Protein AF-A0A0P9FF27-F1 (afdb_monomer_lite)

Radius of gyration: 19.5 Å; chains: 1; bounding box: 34×34×57 Å

Foldseek 3Di:
DVVLLCDDLDDPCSNVVVVVLLVVLVVVVHDVLVVCVVVVNDDPVSVVSSVVSSCVVPVCVVVVCCSSQPPVRVVVVVVVNVVVVVLLVVLVVVVVQDPVRLVVVLVVCCVVPVVVSVVVVVSNVVCVVVVSD

Structure (mmCIF, N/CA/C/O backbone):
data_AF-A0A0P9FF27-F1
#
_entry.id   AF-A0A0P9FF27-F1
#
loop_
_atom_site.group_PDB
_atom_site.id
_atom_site.type_symbol
_atom_site.label_atom_id
_atom_site.label_alt_id
_atom_site.label_comp_id
_atom_site.label_asym_id
_atom_site.label_entity_id
_atom_site.label_seq_id
_atom_site.pdbx_PDB_ins_code
_atom_site.Cartn_x
_atom_site.Cartn_y
_atom_site.Cartn_z
_atom_site.occupancy
_atom_site.B_iso_or_equiv
_atom_site.auth_seq_id
_atom_site.auth_comp_id
_atom_site.auth_asym_id
_atom_site.auth_atom_id
_atom_site.pdbx_PDB_model_num
ATOM 1 N N . MET A 1 1 ? 2.569 8.174 6.418 1.00 65.25 1 MET A N 1
ATOM 2 C CA . MET A 1 1 ? 1.208 7.586 6.465 1.00 65.25 1 MET A CA 1
ATOM 3 C C . MET A 1 1 ? 1.136 6.415 7.435 1.00 65.25 1 MET A C 1
ATOM 5 O O . MET A 1 1 ? 0.341 6.473 8.359 1.00 65.25 1 MET A O 1
ATOM 9 N N . PHE A 1 2 ? 1.979 5.394 7.260 1.00 67.12 2 PHE A N 1
ATOM 10 C CA . PHE A 1 2 ? 1.962 4.176 8.077 1.00 67.12 2 PHE A CA 1
ATOM 11 C C . PHE A 1 2 ? 2.119 4.423 9.589 1.00 67.12 2 PHE A C 1
ATOM 13 O O . PHE A 1 2 ? 1.401 3.829 10.382 1.00 67.12 2 PHE A O 1
ATOM 20 N N . SER A 1 3 ? 2.955 5.387 9.992 1.00 78.62 3 SER A N 1
ATOM 21 C CA . SER A 1 3 ? 3.138 5.774 11.402 1.00 78.62 3 SER A CA 1
ATOM 22 C C . SER A 1 3 ? 1.850 6.198 12.118 1.00 78.62 3 SER A C 1
ATOM 24 O O . SER A 1 3 ? 1.729 5.980 13.317 1.00 78.62 3 SER A O 1
ATOM 26 N N . ARG A 1 4 ? 0.864 6.753 11.398 1.00 81.44 4 ARG A N 1
ATOM 27 C CA . ARG A 1 4 ? -0.431 7.153 11.977 1.00 81.44 4 ARG A CA 1
ATOM 28 C C . ARG A 1 4 ? -1.298 5.960 12.377 1.00 81.44 4 ARG A C 1
ATOM 30 O O . ARG A 1 4 ? -2.091 6.081 13.295 1.00 81.44 4 ARG A O 1
ATOM 37 N N . PHE A 1 5 ? -1.133 4.818 11.711 1.00 82.69 5 PHE A N 1
ATOM 38 C CA . PHE A 1 5 ? -1.823 3.573 12.063 1.00 82.69 5 PHE A CA 1
ATOM 39 C C . PHE A 1 5 ? -1.164 2.831 13.230 1.00 82.69 5 PHE A C 1
ATOM 41 O O . PHE A 1 5 ? -1.732 1.872 13.735 1.00 82.69 5 PHE A O 1
ATOM 48 N N . MET A 1 6 ? 0.027 3.257 13.658 1.00 85.94 6 MET A N 1
ATOM 49 C CA . MET A 1 6 ? 0.754 2.654 14.782 1.00 85.94 6 MET A CA 1
ATOM 50 C C . MET A 1 6 ? 0.518 3.391 16.102 1.00 85.94 6 MET A C 1
ATOM 52 O O . MET A 1 6 ? 1.202 3.138 17.089 1.00 85.94 6 MET A O 1
ATOM 56 N N . GLN A 1 7 ? -0.445 4.310 16.122 1.00 85.50 7 GLN A N 1
ATOM 57 C CA . GLN A 1 7 ? -0.889 5.016 17.315 1.00 85.50 7 GLN A CA 1
ATOM 58 C C . GLN A 1 7 ? -2.376 4.722 17.530 1.00 85.50 7 GLN A C 1
ATOM 60 O O . GLN A 1 7 ? -3.116 4.691 16.546 1.00 85.50 7 GLN A O 1
ATOM 65 N N . PRO A 1 8 ? -2.833 4.524 18.778 1.00 85.12 8 PRO A N 1
ATOM 66 C CA . PRO A 1 8 ? -4.259 4.439 19.084 1.00 85.12 8 PRO A CA 1
ATOM 67 C C . PRO A 1 8 ? -5.011 5.666 18.550 1.00 85.12 8 PRO A C 1
ATOM 69 O O . PRO A 1 8 ? -4.554 6.794 18.738 1.00 85.12 8 PRO A O 1
ATOM 72 N N . TRP A 1 9 ? -6.157 5.467 17.893 1.00 83.19 9 TRP A N 1
ATOM 73 C CA . TRP A 1 9 ? -6.936 6.561 17.284 1.00 83.19 9 TRP A CA 1
ATOM 74 C C . TRP A 1 9 ? -8.294 6.802 17.956 1.00 83.19 9 TRP A C 1
ATOM 76 O O . TRP A 1 9 ? -8.936 7.818 17.694 1.00 83.19 9 TRP A O 1
ATOM 86 N N . ALA A 1 10 ? -8.754 5.878 18.795 1.00 86.19 10 ALA A N 1
ATOM 87 C CA . ALA A 1 10 ? -9.976 5.962 19.589 1.00 86.19 10 ALA A CA 1
ATOM 88 C C . ALA A 1 10 ? -9.901 5.114 20.872 1.00 86.19 10 ALA A C 1
ATOM 90 O O . ALA A 1 10 ? -10.345 5.565 21.924 1.00 86.19 10 ALA A O 1
ATOM 91 N N . ALA A 1 11 ? -9.347 3.905 20.791 1.00 88.50 11 ALA A N 1
ATOM 92 C CA . ALA A 1 11 ? -9.222 2.955 21.887 1.00 88.50 11 ALA A CA 1
ATOM 93 C C . ALA A 1 11 ? -7.792 2.385 21.965 1.00 88.50 11 ALA A C 1
ATOM 95 O O . ALA A 1 11 ? -7.127 2.269 20.936 1.00 88.50 11 ALA A O 1
ATOM 96 N N . PRO A 1 12 ? -7.312 1.976 23.154 1.00 87.06 12 PRO A N 1
ATOM 97 C CA . PRO A 1 12 ? -5.961 1.428 23.319 1.00 87.06 12 PRO A CA 1
ATOM 98 C C . PRO A 1 12 ? -5.661 0.221 22.413 1.00 87.06 12 PRO A C 1
ATOM 100 O O . PRO A 1 12 ? -4.539 0.076 21.935 1.00 87.06 12 PRO A O 1
ATOM 103 N N . ASP A 1 13 ? -6.676 -0.601 22.129 1.00 89.81 13 ASP A N 1
ATOM 104 C CA . ASP A 1 13 ? -6.548 -1.845 21.357 1.00 89.81 13 ASP A CA 1
ATOM 105 C C . ASP A 1 13 ? -6.702 -1.678 19.841 1.00 89.81 13 ASP A C 1
ATOM 107 O O . ASP A 1 13 ? -6.632 -2.655 19.096 1.00 89.81 13 ASP A O 1
ATOM 111 N N . ASP A 1 14 ? -6.888 -0.452 19.361 1.00 89.19 14 ASP A N 1
ATOM 112 C CA . ASP A 1 14 ? -7.073 -0.140 17.943 1.00 89.19 14 ASP A CA 1
ATOM 113 C C . ASP A 1 14 ? -5.962 -0.724 17.058 1.00 89.19 14 ASP A C 1
ATOM 115 O O . ASP A 1 14 ? -6.218 -1.375 16.039 1.00 89.19 14 ASP A O 1
ATOM 119 N N . VAL A 1 15 ? -4.711 -0.533 17.481 1.00 88.94 15 VAL A N 1
ATOM 120 C CA . VAL A 1 15 ? -3.532 -1.015 16.752 1.00 88.94 15 VAL A CA 1
ATOM 121 C C . VAL A 1 15 ? -3.533 -2.544 16.686 1.00 88.94 15 VAL A C 1
ATOM 123 O O . VAL A 1 15 ? -3.315 -3.115 15.617 1.00 88.94 15 VAL A O 1
ATOM 126 N N . ASN A 1 16 ? -3.851 -3.211 17.798 1.00 91.44 16 ASN A N 1
ATOM 127 C CA . ASN A 1 16 ? -3.931 -4.671 17.871 1.00 91.44 16 ASN A CA 1
ATOM 128 C C . ASN A 1 16 ? -5.053 -5.207 16.976 1.00 91.44 16 ASN A C 1
ATOM 130 O O . ASN A 1 16 ? -4.869 -6.184 16.251 1.00 91.44 16 ASN A O 1
ATOM 134 N N . GLN A 1 17 ? -6.211 -4.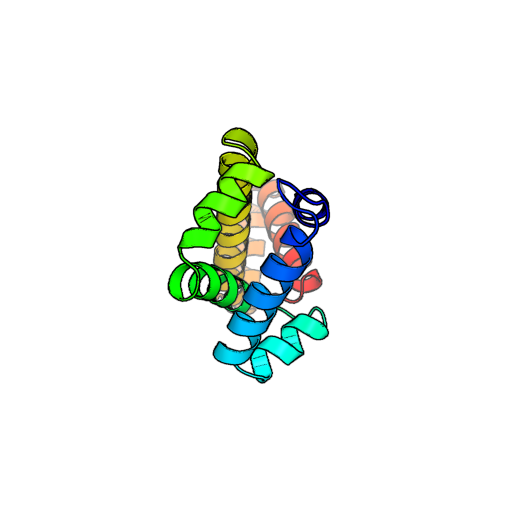543 16.974 1.00 90.25 17 GLN A N 1
ATOM 135 C CA . GLN A 1 17 ? -7.334 -4.912 16.123 1.00 90.25 17 GLN A CA 1
ATOM 136 C C . GLN A 1 17 ? -6.969 -4.812 14.638 1.00 90.25 17 GLN A C 1
ATOM 138 O O . GLN A 1 17 ? -7.253 -5.732 13.870 1.00 90.25 17 GLN A O 1
ATOM 143 N N . LEU A 1 18 ? -6.308 -3.727 14.231 1.00 90.44 18 LEU A N 1
ATOM 144 C CA . LEU A 1 18 ? -5.847 -3.550 12.856 1.00 90.44 18 LEU A CA 1
ATOM 145 C C . LEU A 1 18 ? -4.813 -4.606 12.451 1.00 90.44 18 LEU A C 1
ATOM 147 O O . LEU A 1 18 ? -4.895 -5.137 11.344 1.00 90.44 18 LEU A O 1
ATOM 151 N N . GLN A 1 19 ? -3.872 -4.939 13.336 1.00 90.25 19 GLN A N 1
ATOM 152 C CA . GLN A 1 19 ? -2.899 -6.004 13.082 1.00 90.25 19 GLN A CA 1
ATOM 153 C C . GLN A 1 19 ? -3.578 -7.368 12.924 1.00 90.25 19 GLN A C 1
ATOM 155 O O . GLN A 1 19 ? -3.259 -8.096 11.989 1.00 90.25 19 GLN A O 1
ATOM 160 N N . ASN A 1 20 ? -4.559 -7.691 13.769 1.00 92.44 20 ASN A N 1
ATOM 161 C CA . ASN A 1 20 ? -5.318 -8.938 13.661 1.00 92.44 20 ASN A CA 1
ATOM 162 C C . ASN A 1 20 ? -6.099 -9.028 12.346 1.00 92.44 20 ASN A C 1
ATOM 164 O O . ASN A 1 20 ? -6.081 -10.068 11.694 1.00 92.44 20 ASN A O 1
ATOM 168 N N . ILE A 1 21 ? -6.734 -7.931 11.925 1.00 91.38 21 ILE A N 1
ATOM 169 C CA . ILE A 1 21 ? -7.395 -7.831 10.616 1.00 91.38 21 ILE A CA 1
ATOM 170 C C . ILE A 1 21 ? -6.392 -8.109 9.489 1.00 91.38 21 ILE A C 1
ATOM 172 O O . ILE A 1 21 ? -6.644 -8.923 8.603 1.00 91.38 21 ILE A O 1
ATOM 176 N N . PHE A 1 22 ? -5.234 -7.453 9.536 1.00 90.56 22 PHE A N 1
ATOM 177 C CA . PHE A 1 22 ? -4.200 -7.583 8.518 1.00 90.56 22 PHE A CA 1
ATOM 178 C C . PHE A 1 22 ? -3.637 -9.010 8.427 1.00 90.56 22 PHE A C 1
ATOM 180 O O . PHE A 1 22 ? -3.514 -9.563 7.334 1.00 90.56 22 PHE A O 1
ATOM 187 N N . LEU A 1 23 ? -3.338 -9.627 9.573 1.00 92.31 23 LEU A N 1
ATOM 188 C CA . LEU A 1 23 ? -2.873 -11.012 9.657 1.00 92.31 23 LEU A CA 1
ATOM 189 C C . LEU A 1 23 ? -3.950 -12.009 9.208 1.00 92.31 23 LEU A C 1
ATOM 191 O O . LEU A 1 23 ? -3.626 -12.985 8.534 1.00 92.31 23 LEU A O 1
ATOM 195 N N . GLY A 1 24 ? -5.222 -11.746 9.523 1.00 92.88 24 GLY A N 1
ATOM 196 C CA . GLY A 1 24 ? -6.356 -12.533 9.037 1.00 92.88 24 GLY A CA 1
ATOM 197 C C . GLY A 1 24 ? -6.434 -12.539 7.511 1.00 92.88 24 GLY A C 1
ATOM 198 O O . GLY A 1 24 ? -6.477 -13.605 6.900 1.00 92.88 24 GLY A O 1
ATOM 199 N N . VAL A 1 25 ? -6.328 -11.363 6.887 1.00 92.25 25 VAL A N 1
ATOM 200 C CA . VAL A 1 25 ? -6.313 -11.237 5.421 1.00 92.25 25 VAL A CA 1
ATOM 201 C C . VAL A 1 25 ? -5.090 -11.924 4.809 1.00 92.25 25 VAL A C 1
ATOM 203 O O . VAL A 1 25 ? -5.216 -12.615 3.800 1.00 92.25 25 VAL A O 1
ATOM 206 N N . LEU A 1 26 ? -3.904 -11.792 5.414 1.00 92.19 26 LEU A N 1
ATOM 207 C CA . LEU A 1 26 ? -2.709 -12.514 4.959 1.00 92.19 26 LEU A CA 1
ATOM 208 C C . LEU A 1 26 ? -2.899 -14.033 4.992 1.00 92.19 26 LEU A C 1
ATOM 210 O O . LEU A 1 26 ? -2.461 -14.724 4.071 1.00 92.19 26 LEU A O 1
ATOM 214 N N . ASN A 1 27 ? -3.550 -14.544 6.037 1.00 92.62 27 ASN A N 1
ATOM 215 C CA . ASN A 1 27 ? -3.854 -15.962 6.170 1.00 92.62 27 ASN A CA 1
ATOM 216 C C . ASN A 1 27 ? -4.798 -16.444 5.053 1.00 92.62 27 ASN A C 1
ATOM 218 O O . ASN A 1 27 ? -4.557 -17.489 4.453 1.00 92.62 27 ASN A O 1
ATOM 222 N N . GLU A 1 28 ? -5.820 -15.656 4.714 1.00 91.88 28 GLU A N 1
ATOM 223 C CA . GLU A 1 28 ? -6.768 -15.971 3.636 1.00 91.88 28 GLU A CA 1
ATOM 224 C C . GLU A 1 28 ? -6.152 -15.867 2.231 1.00 91.88 28 GLU A C 1
ATOM 226 O O . GLU A 1 28 ? -6.478 -16.660 1.348 1.00 91.88 28 GLU A O 1
ATOM 231 N N . LEU A 1 29 ? -5.238 -14.917 2.008 1.00 90.06 29 LEU A N 1
ATOM 232 C CA . LEU A 1 29 ? -4.540 -14.742 0.726 1.00 90.06 29 LEU A CA 1
ATOM 233 C C . LEU A 1 29 ? -3.429 -15.783 0.486 1.00 90.06 29 LEU A C 1
ATOM 235 O O . LEU A 1 29 ? -2.923 -15.905 -0.635 1.00 90.06 29 LEU A O 1
ATOM 239 N N . GLY A 1 30 ? -3.075 -16.554 1.517 1.00 91.69 30 GLY A N 1
ATOM 240 C CA . GLY A 1 30 ? -2.252 -17.754 1.429 1.00 91.69 30 GLY A CA 1
ATOM 241 C C . GLY A 1 30 ? -0.766 -17.560 1.746 1.00 91.69 30 GLY A C 1
ATOM 242 O O . GLY A 1 30 ? -0.169 -16.490 1.590 1.00 91.69 30 GLY A O 1
ATOM 243 N N . GLY A 1 31 ? -0.128 -18.666 2.144 1.00 90.38 31 GLY A N 1
ATOM 244 C CA . GLY A 1 31 ? 1.237 -18.676 2.680 1.00 90.38 31 GLY A CA 1
ATOM 245 C C . GLY A 1 31 ? 2.320 -18.159 1.728 1.00 90.38 31 GLY A C 1
ATOM 246 O O . GLY A 1 31 ? 3.302 -17.583 2.184 1.00 90.38 31 GLY A O 1
ATOM 247 N N . ALA A 1 32 ? 2.153 -18.302 0.410 1.00 88.88 32 ALA A N 1
ATOM 248 C CA . ALA A 1 32 ? 3.132 -17.799 -0.557 1.00 88.88 32 ALA A CA 1
ATOM 249 C C . ALA A 1 32 ? 3.188 -16.262 -0.588 1.00 88.88 32 ALA A C 1
ATOM 251 O O . ALA A 1 32 ? 4.274 -15.686 -0.664 1.00 88.88 32 ALA A O 1
ATOM 252 N N . LEU A 1 33 ? 2.028 -15.59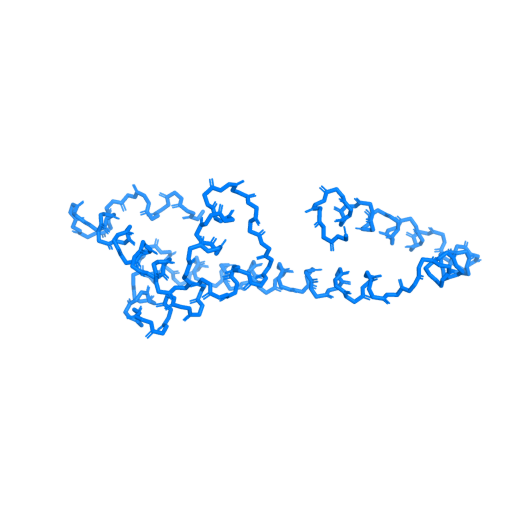6 -0.513 1.00 90.19 33 LEU A N 1
ATOM 253 C CA . LEU A 1 33 ? 1.962 -14.138 -0.431 1.00 90.19 33 LEU A CA 1
ATOM 254 C C . LEU A 1 33 ? 2.480 -13.671 0.930 1.00 90.19 33 LEU A C 1
ATOM 256 O O . LEU A 1 33 ? 3.311 -12.768 0.974 1.00 90.19 33 LEU A O 1
ATOM 260 N N . ALA A 1 34 ? 2.080 -14.337 2.017 1.00 91.06 34 ALA A N 1
ATOM 261 C CA . ALA A 1 34 ? 2.577 -14.031 3.356 1.00 91.06 34 ALA A CA 1
ATOM 262 C C . ALA A 1 34 ? 4.109 -14.149 3.452 1.00 91.06 34 ALA A C 1
ATOM 264 O O . ALA A 1 34 ? 4.767 -13.250 3.968 1.00 91.06 34 ALA A O 1
ATOM 265 N N . GLN A 1 35 ? 4.711 -15.197 2.883 1.00 92.19 35 GLN A N 1
ATOM 266 C CA . GLN A 1 35 ? 6.170 -15.341 2.840 1.00 92.19 35 GLN A CA 1
ATOM 267 C C . GLN A 1 35 ? 6.851 -14.207 2.070 1.00 92.19 35 GLN A C 1
ATOM 269 O O . GLN A 1 35 ? 7.897 -13.725 2.503 1.00 92.19 35 GLN A O 1
ATOM 274 N N . ARG A 1 36 ? 6.288 -13.776 0.934 1.00 89.56 36 ARG A N 1
ATOM 275 C CA . ARG A 1 36 ? 6.823 -12.629 0.187 1.00 89.56 36 ARG A CA 1
ATOM 276 C C . ARG A 1 36 ? 6.689 -11.335 0.978 1.00 89.56 36 ARG A C 1
ATOM 278 O O . ARG A 1 36 ? 7.647 -10.574 1.014 1.00 89.56 36 ARG A O 1
ATOM 285 N N . PHE A 1 37 ? 5.558 -11.131 1.650 1.00 89.88 37 PHE A N 1
ATOM 286 C CA . PHE A 1 37 ? 5.333 -9.994 2.540 1.00 89.88 37 PHE A CA 1
ATOM 287 C C . PHE A 1 37 ? 6.387 -9.930 3.654 1.00 89.88 37 PHE A C 1
ATOM 289 O O . PHE A 1 37 ? 7.105 -8.942 3.757 1.00 89.88 37 PHE A O 1
ATOM 296 N N . PHE A 1 38 ? 6.557 -11.006 4.428 1.00 89.06 38 PHE A N 1
ATOM 297 C CA . PHE A 1 38 ? 7.512 -11.033 5.543 1.00 89.06 38 PHE A CA 1
ATOM 298 C C . PHE A 1 38 ? 8.981 -10.939 5.112 1.00 89.06 38 PHE A C 1
ATOM 300 O O . PHE A 1 38 ? 9.829 -10.560 5.914 1.00 89.06 38 PHE A O 1
ATOM 307 N N . ARG A 1 39 ? 9.299 -11.285 3.860 1.00 91.06 39 ARG A N 1
ATOM 308 C CA . ARG A 1 39 ? 10.647 -11.140 3.285 1.00 91.06 39 ARG A CA 1
ATOM 309 C C . ARG A 1 39 ? 10.867 -9.803 2.576 1.00 91.06 39 ARG A C 1
ATOM 311 O O . ARG A 1 39 ? 11.902 -9.658 1.934 1.00 91.06 39 ARG A O 1
ATOM 318 N N . ASP A 1 40 ? 9.900 -8.888 2.636 1.00 86.69 40 ASP A N 1
ATOM 319 C CA . ASP A 1 40 ? 9.921 -7.606 1.922 1.00 86.69 40 ASP A CA 1
ATOM 320 C C . ASP A 1 40 ? 10.109 -7.766 0.395 1.00 86.69 40 ASP A C 1
ATOM 322 O O . ASP A 1 40 ? 10.767 -6.985 -0.282 1.00 86.69 40 ASP A O 1
ATOM 326 N N . ARG A 1 41 ? 9.544 -8.843 -0.170 1.00 86.00 41 ARG A N 1
ATOM 327 C CA . ARG A 1 41 ? 9.583 -9.182 -1.608 1.00 86.00 41 ARG A CA 1
ATOM 328 C C . ARG A 1 41 ? 8.207 -9.105 -2.258 1.00 86.00 41 ARG A C 1
ATOM 330 O O . ARG A 1 41 ? 7.881 -9.912 -3.132 1.00 86.00 41 ARG A O 1
ATOM 337 N N . MET A 1 42 ? 7.359 -8.197 -1.788 1.00 82.62 42 MET A N 1
ATOM 338 C CA . MET A 1 42 ? 6.056 -7.997 -2.409 1.00 82.62 42 MET A CA 1
ATOM 339 C C . MET A 1 42 ? 6.212 -7.442 -3.819 1.00 82.62 42 MET A C 1
ATOM 341 O O . MET A 1 42 ? 6.919 -6.463 -4.039 1.00 82.62 42 MET A O 1
ATOM 345 N N . ILE A 1 43 ? 5.473 -8.023 -4.758 1.00 81.94 43 ILE A N 1
ATOM 346 C CA . ILE A 1 43 ? 5.285 -7.428 -6.082 1.00 81.94 43 ILE A CA 1
ATOM 347 C C . ILE A 1 43 ? 3.993 -6.607 -6.116 1.00 81.94 43 ILE A C 1
ATOM 349 O O . ILE A 1 43 ? 3.103 -6.791 -5.283 1.00 81.94 43 ILE A O 1
ATOM 353 N N . TRP A 1 44 ? 3.843 -5.738 -7.119 1.00 79.44 44 TRP A N 1
ATOM 354 C CA . TRP A 1 44 ? 2.645 -4.902 -7.288 1.00 79.44 44 TRP A CA 1
ATOM 355 C C . TRP A 1 44 ? 1.335 -5.709 -7.209 1.00 79.44 44 TRP A C 1
ATOM 357 O O . TRP A 1 44 ? 0.391 -5.315 -6.524 1.00 79.44 44 TRP A O 1
ATOM 367 N N . GLY A 1 45 ? 1.300 -6.892 -7.835 1.00 84.44 45 GLY A N 1
ATOM 368 C CA . GLY A 1 45 ? 0.136 -7.778 -7.791 1.00 84.44 45 GLY A CA 1
ATOM 369 C C . GLY A 1 45 ? -0.204 -8.292 -6.386 1.00 84.44 45 GLY A C 1
ATOM 370 O O . GLY A 1 45 ? -1.379 -8.480 -6.080 1.00 84.44 45 GLY A O 1
ATOM 371 N N . ASP A 1 46 ? 0.787 -8.484 -5.513 1.00 86.38 46 ASP A N 1
ATOM 372 C CA . ASP A 1 46 ? 0.548 -8.858 -4.115 1.00 86.38 46 ASP A CA 1
ATOM 373 C C . ASP A 1 46 ? -0.031 -7.686 -3.328 1.00 86.38 46 ASP A C 1
ATOM 375 O O . ASP A 1 46 ? -0.954 -7.867 -2.538 1.00 86.38 46 ASP A O 1
ATOM 379 N N . TYR A 1 47 ? 0.470 -6.476 -3.580 1.00 83.31 47 TYR A N 1
ATOM 380 C CA . TYR A 1 47 ? -0.023 -5.266 -2.931 1.00 83.31 47 TYR A CA 1
ATOM 381 C C . TYR A 1 47 ? -1.489 -4.996 -3.292 1.00 83.31 47 TYR A C 1
ATOM 383 O O . TYR A 1 47 ? -2.315 -4.725 -2.419 1.00 83.31 47 TYR A O 1
ATOM 391 N N . HIS A 1 48 ? -1.842 -5.166 -4.568 1.00 86.44 48 HIS A N 1
ATOM 392 C CA . HIS A 1 48 ? -3.224 -5.060 -5.023 1.00 86.44 48 HIS A CA 1
ATOM 393 C C . HIS A 1 48 ? -4.134 -6.102 -4.357 1.00 86.44 48 HIS A C 1
ATOM 395 O O . HIS A 1 48 ? -5.205 -5.759 -3.854 1.00 86.44 48 HIS A O 1
ATOM 401 N N . LYS A 1 49 ? -3.688 -7.365 -4.289 1.00 89.31 49 LYS A N 1
ATOM 402 C CA . LYS A 1 49 ? -4.421 -8.446 -3.607 1.00 89.31 49 LYS A CA 1
ATOM 403 C C . LYS A 1 49 ? -4.633 -8.150 -2.127 1.00 89.31 49 LYS A C 1
ATOM 405 O O . LYS A 1 49 ? -5.730 -8.373 -1.633 1.00 89.31 49 LYS A O 1
ATOM 410 N N . MET A 1 50 ? -3.624 -7.612 -1.445 1.00 90.25 50 MET A N 1
ATOM 411 C CA . MET A 1 50 ? -3.725 -7.200 -0.044 1.00 90.25 50 MET A CA 1
ATOM 412 C C . MET A 1 50 ? -4.784 -6.118 0.159 1.00 90.25 50 MET A C 1
ATOM 414 O O . MET A 1 50 ? -5.652 -6.269 1.014 1.00 90.25 50 MET A O 1
ATOM 418 N N . ILE A 1 51 ? -4.763 -5.053 -0.647 1.00 87.50 51 ILE A N 1
ATOM 419 C CA . ILE A 1 51 ? -5.752 -3.968 -0.550 1.00 87.50 51 ILE A CA 1
ATOM 420 C C . ILE A 1 51 ? -7.167 -4.488 -0.813 1.00 87.50 51 ILE A C 1
ATOM 422 O O . ILE A 1 51 ? -8.083 -4.218 -0.035 1.00 87.50 51 ILE A O 1
ATOM 426 N N . LEU A 1 52 ? -7.357 -5.250 -1.892 1.00 90.06 52 LEU A N 1
ATOM 427 C CA . LEU A 1 52 ? -8.666 -5.809 -2.220 1.00 90.06 52 LEU A CA 1
ATOM 428 C C . LEU A 1 52 ? -9.143 -6.813 -1.168 1.00 90.06 52 LEU A C 1
ATOM 430 O O . LEU A 1 52 ? -10.321 -6.803 -0.818 1.00 90.06 52 LEU A O 1
ATOM 434 N N . GLY A 1 53 ? -8.241 -7.641 -0.637 1.00 89.94 53 GLY A N 1
ATOM 435 C CA . GLY A 1 53 ? -8.521 -8.564 0.459 1.00 89.94 53 GLY A CA 1
ATOM 436 C C . GLY A 1 53 ? -9.000 -7.820 1.703 1.00 89.94 53 GLY A C 1
ATOM 437 O O . GLY A 1 53 ? -10.059 -8.134 2.238 1.00 89.94 53 GLY A O 1
ATOM 438 N N . MET A 1 54 ? -8.308 -6.748 2.092 1.00 89.94 54 MET A N 1
ATOM 439 C CA . MET A 1 54 ? -8.725 -5.894 3.208 1.00 89.94 54 MET A CA 1
ATOM 440 C C . MET A 1 54 ? -10.130 -5.319 2.998 1.00 89.94 54 MET A C 1
ATOM 442 O O . MET A 1 54 ? -10.950 -5.382 3.911 1.00 89.94 54 MET A O 1
ATOM 446 N N . PHE A 1 55 ? -10.456 -4.815 1.803 1.00 88.81 55 PHE A N 1
ATOM 447 C CA . PHE A 1 55 ? -11.801 -4.294 1.528 1.00 88.81 55 PHE A CA 1
ATOM 448 C C . PHE A 1 55 ? -12.878 -5.378 1.470 1.00 88.81 55 PHE A C 1
ATOM 450 O O . PHE A 1 55 ? -14.002 -5.141 1.909 1.00 88.81 55 PHE A O 1
ATOM 457 N N . ARG A 1 56 ? -12.548 -6.55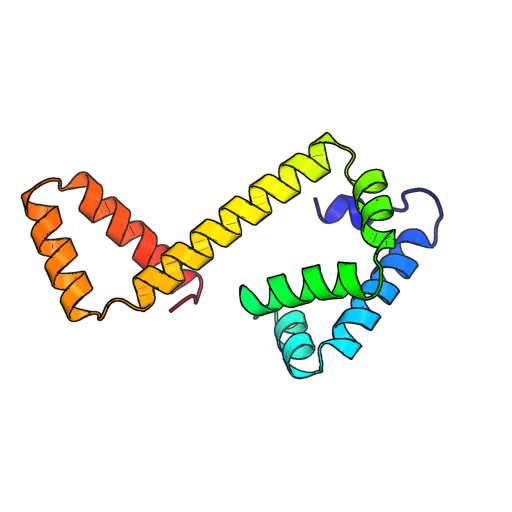9 0.942 1.00 89.50 56 ARG A N 1
ATOM 458 C CA . ARG A 1 56 ? -13.480 -7.681 0.819 1.00 89.50 56 ARG A CA 1
ATOM 459 C C . ARG A 1 56 ? -13.822 -8.287 2.176 1.00 89.50 56 ARG A C 1
ATOM 461 O O . ARG A 1 56 ? -14.996 -8.495 2.462 1.00 89.50 56 ARG A O 1
ATOM 468 N N . HIS A 1 57 ? -12.809 -8.581 2.983 1.00 86.50 57 HIS A N 1
ATOM 469 C CA . HIS A 1 57 ? -12.973 -9.299 4.247 1.00 86.50 57 HIS A CA 1
ATOM 470 C C . HIS A 1 57 ? -13.297 -8.348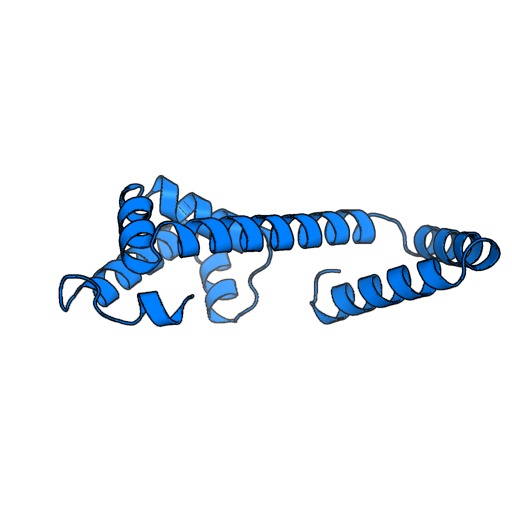 5.404 1.00 86.50 57 HIS A C 1
ATOM 472 O O . HIS A 1 57 ? -14.027 -8.704 6.328 1.00 86.50 57 HIS A O 1
ATOM 478 N N . HIS A 1 58 ? -12.844 -7.094 5.319 1.00 87.94 58 HIS A N 1
ATOM 479 C CA . HIS A 1 58 ? -13.066 -6.081 6.344 1.00 87.94 58 HIS A CA 1
ATOM 480 C C . HIS A 1 58 ? -13.487 -4.740 5.733 1.00 87.94 58 HIS A C 1
ATOM 482 O O . HIS A 1 58 ? -12.769 -3.753 5.864 1.00 87.94 58 HIS A O 1
ATOM 488 N N . PRO A 1 59 ? -14.691 -4.620 5.143 1.00 87.88 59 PRO A N 1
ATOM 489 C CA . PRO A 1 59 ? -15.137 -3.380 4.493 1.00 87.88 59 PRO A CA 1
ATOM 490 C C . PRO A 1 59 ? -15.154 -2.171 5.443 1.00 87.88 59 PRO A C 1
ATOM 492 O O . PRO A 1 59 ? -14.962 -1.029 5.026 1.00 87.88 59 PRO A O 1
ATOM 495 N N . ARG A 1 60 ? -15.304 -2.413 6.753 1.00 87.44 60 ARG A N 1
ATOM 496 C CA . ARG A 1 60 ? -15.225 -1.373 7.791 1.00 87.44 60 ARG A CA 1
ATOM 497 C C . ARG A 1 60 ? -13.840 -0.726 7.911 1.00 87.44 60 ARG A C 1
ATOM 499 O O . ARG A 1 60 ? -13.740 0.351 8.495 1.00 87.44 60 ARG A O 1
ATOM 506 N N . ILE A 1 61 ? -12.796 -1.322 7.328 1.00 86.69 61 ILE A N 1
ATOM 507 C CA . ILE A 1 61 ? -11.446 -0.753 7.283 1.00 86.69 61 ILE A CA 1
ATOM 508 C C . ILE A 1 61 ? -11.428 0.632 6.632 1.00 86.69 61 ILE A C 1
ATOM 510 O O . ILE A 1 61 ? -10.620 1.472 7.013 1.00 86.69 61 ILE A O 1
ATOM 514 N N . VAL A 1 62 ? -12.359 0.911 5.712 1.00 86.25 62 VAL A N 1
ATOM 515 C CA . VAL A 1 62 ? -12.502 2.229 5.077 1.00 86.25 62 VAL A CA 1
ATOM 516 C C . VAL A 1 62 ? -12.759 3.311 6.126 1.00 86.25 62 VAL A C 1
ATOM 518 O O . VAL A 1 62 ? -12.160 4.382 6.065 1.00 86.25 62 VAL A O 1
ATOM 521 N N . PHE A 1 63 ? -13.598 3.031 7.128 1.00 89.06 63 PHE A N 1
ATOM 522 C CA . PHE A 1 63 ? -13.891 3.984 8.200 1.00 89.06 63 PHE A CA 1
ATOM 523 C C . PHE A 1 63 ? -12.696 4.186 9.132 1.00 89.06 63 PHE A C 1
ATOM 525 O O . PHE A 1 63 ? -12.453 5.308 9.574 1.00 89.06 63 PHE A O 1
ATOM 532 N N . ILE A 1 64 ? -11.926 3.125 9.395 1.00 86.50 64 ILE A N 1
ATOM 533 C CA . ILE A 1 64 ? -10.681 3.210 10.170 1.00 86.50 64 ILE A CA 1
ATOM 534 C C . ILE A 1 64 ? -9.672 4.080 9.416 1.00 86.50 64 ILE A C 1
ATOM 536 O O . ILE A 1 64 ? -9.165 5.053 9.967 1.00 86.50 64 ILE A O 1
ATOM 540 N N . ALA A 1 65 ? -9.447 3.801 8.129 1.00 86.62 65 ALA A N 1
ATOM 541 C CA . ALA A 1 65 ? -8.567 4.595 7.280 1.00 86.62 65 ALA A CA 1
ATOM 542 C C . ALA A 1 65 ? -9.008 6.065 7.224 1.00 86.62 65 ALA A C 1
ATOM 544 O O . ALA A 1 65 ? -8.176 6.962 7.353 1.00 86.62 65 ALA A O 1
ATOM 545 N N . TRP A 1 66 ? -10.313 6.320 7.107 1.00 89.69 66 TRP A N 1
ATOM 546 C CA . TRP A 1 66 ? -10.863 7.672 7.135 1.00 89.69 66 TRP A CA 1
ATOM 547 C C . TRP A 1 66 ? -10.598 8.386 8.461 1.00 89.69 66 TRP A C 1
ATOM 549 O O . TRP A 1 66 ? -10.182 9.541 8.456 1.00 89.69 66 TRP A O 1
ATOM 559 N N . ARG A 1 67 ? -10.795 7.709 9.598 1.00 88.62 67 ARG A N 1
ATOM 560 C CA . ARG A 1 67 ? -10.551 8.275 10.932 1.00 88.62 67 ARG A CA 1
ATOM 561 C C . ARG A 1 67 ? -9.071 8.584 11.163 1.00 88.62 67 ARG A C 1
ATOM 563 O O . ARG A 1 67 ? -8.753 9.664 11.646 1.00 88.62 67 ARG A O 1
ATOM 570 N N . VAL A 1 68 ? -8.182 7.664 10.795 1.00 87.44 68 VAL A N 1
ATOM 571 C CA . VAL A 1 68 ? -6.733 7.782 11.032 1.00 87.44 68 VAL A CA 1
ATOM 572 C C . VAL A 1 68 ? -6.085 8.816 10.108 1.00 87.44 68 VAL A C 1
ATOM 574 O O . VAL A 1 68 ? -5.196 9.569 10.510 1.00 87.44 68 VAL A O 1
ATOM 577 N N . LEU A 1 69 ? -6.495 8.855 8.840 1.00 87.69 69 LEU A N 1
ATOM 578 C CA . LEU A 1 69 ? -5.851 9.698 7.831 1.00 87.69 69 LEU A CA 1
ATOM 579 C C . LEU A 1 69 ? -6.549 11.040 7.635 1.00 87.69 69 LEU A C 1
ATOM 581 O O . LEU A 1 69 ? -5.897 12.013 7.240 1.00 87.69 69 LEU A O 1
ATOM 585 N N . GLY A 1 70 ? -7.853 11.090 7.898 1.00 89.69 70 GLY A N 1
ATOM 586 C CA . GLY A 1 70 ? -8.723 12.186 7.504 1.00 89.69 70 GLY A CA 1
ATOM 587 C C . GLY A 1 70 ? -8.919 12.272 5.982 1.00 89.69 70 GLY A C 1
ATOM 588 O O . GLY A 1 70 ? -8.221 11.613 5.207 1.00 89.69 70 GLY A O 1
ATOM 589 N N . PRO A 1 71 ? -9.831 13.141 5.514 1.00 88.31 71 PRO A N 1
ATOM 590 C CA . PRO A 1 71 ? -10.153 13.291 4.092 1.00 88.31 71 PRO A CA 1
ATOM 591 C C . PRO A 1 71 ? -8.940 13.671 3.231 1.00 88.31 71 PRO A C 1
ATOM 593 O O . PRO A 1 71 ? -8.774 13.164 2.124 1.00 88.31 71 PRO A O 1
ATOM 596 N N . ALA A 1 72 ? -8.063 14.547 3.731 1.00 88.56 72 ALA A N 1
ATOM 597 C CA . ALA A 1 72 ? -6.855 14.941 3.009 1.00 88.56 72 ALA A CA 1
ATOM 598 C C . ALA A 1 72 ? -5.862 13.777 2.874 1.00 88.56 72 ALA A C 1
ATOM 600 O O . ALA A 1 72 ? -5.341 13.547 1.785 1.00 88.56 72 ALA A O 1
ATOM 601 N N . GLY A 1 73 ? -5.651 13.011 3.950 1.00 87.12 73 GLY A N 1
ATOM 602 C CA . GLY A 1 73 ? -4.748 11.863 3.935 1.00 87.12 73 GLY A CA 1
ATOM 603 C C . GLY A 1 73 ? -5.266 10.718 3.066 1.00 87.12 73 GLY A C 1
ATOM 604 O O . GLY A 1 73 ? -4.483 10.110 2.346 1.00 87.12 73 GLY A O 1
ATOM 605 N N . VAL A 1 74 ? -6.580 10.471 3.063 1.00 87.00 74 VAL A N 1
ATOM 606 C CA . VAL A 1 74 ? -7.204 9.495 2.156 1.00 87.00 74 VAL A CA 1
ATOM 607 C C . VAL A 1 74 ? -7.012 9.908 0.697 1.00 87.00 74 VAL A C 1
ATOM 609 O O . VAL A 1 74 ? -6.600 9.083 -0.114 1.00 87.00 74 VAL A O 1
ATOM 612 N N . ARG A 1 75 ? -7.246 11.182 0.348 1.00 88.25 75 ARG A N 1
ATOM 613 C CA . ARG A 1 75 ? -7.012 11.670 -1.023 1.00 88.25 75 ARG A CA 1
ATOM 614 C C . ARG A 1 75 ? -5.553 11.531 -1.446 1.00 88.25 75 ARG A C 1
ATOM 616 O O . ARG A 1 75 ? -5.303 11.088 -2.562 1.00 88.25 75 ARG A O 1
ATOM 623 N N . GLN A 1 76 ? -4.616 11.868 -0.560 1.00 89.06 76 GLN A N 1
ATOM 624 C CA . GLN A 1 76 ? -3.190 11.702 -0.835 1.00 89.06 76 GLN A CA 1
ATOM 625 C C . GLN A 1 76 ? -2.843 10.229 -1.066 1.00 89.06 76 GLN A C 1
ATOM 627 O O . GLN A 1 76 ? -2.216 9.908 -2.065 1.00 89.06 76 GLN A O 1
ATOM 632 N N . TRP A 1 77 ? -3.325 9.327 -0.208 1.00 87.06 77 TRP A N 1
ATOM 633 C CA . TRP A 1 77 ? -3.094 7.894 -0.372 1.00 87.06 77 TRP A CA 1
ATOM 634 C C . TRP A 1 77 ? -3.637 7.357 -1.698 1.00 87.06 77 TRP A C 1
ATOM 636 O O . TRP A 1 77 ? -2.957 6.588 -2.369 1.00 87.06 77 TRP A O 1
ATOM 646 N N . ILE A 1 78 ? -4.836 7.787 -2.106 1.00 87.00 78 ILE A N 1
ATOM 647 C CA . ILE A 1 78 ? -5.410 7.411 -3.404 1.00 87.00 78 ILE A CA 1
ATOM 648 C C . ILE A 1 78 ? -4.524 7.925 -4.547 1.00 87.00 78 ILE A C 1
ATOM 650 O O . ILE A 1 78 ? -4.249 7.178 -5.485 1.00 87.00 78 ILE A O 1
ATOM 654 N N . ALA A 1 79 ? -4.053 9.172 -4.475 1.00 87.88 79 ALA A N 1
ATOM 655 C CA . ALA A 1 79 ? -3.166 9.741 -5.487 1.00 87.88 79 ALA A CA 1
ATOM 656 C C . ALA A 1 79 ? -1.831 8.981 -5.575 1.00 87.88 79 ALA A C 1
ATOM 658 O O . ALA A 1 79 ? -1.420 8.602 -6.672 1.00 87.88 79 ALA A O 1
ATOM 659 N N . ASP A 1 80 ? -1.205 8.690 -4.432 1.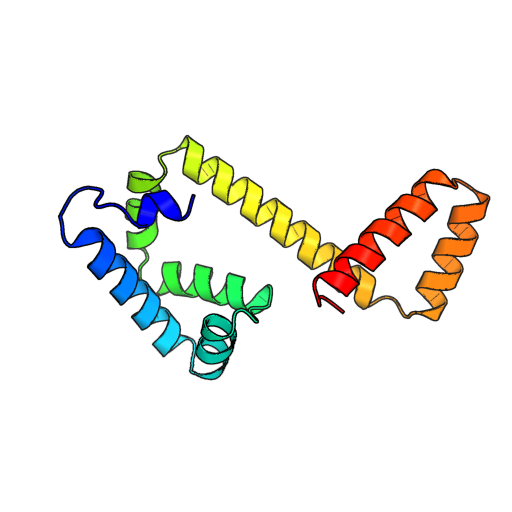00 86.00 80 ASP A N 1
ATOM 660 C CA . ASP A 1 80 ? 0.043 7.924 -4.344 1.00 86.00 80 ASP A CA 1
ATOM 661 C C . ASP A 1 80 ? -0.146 6.505 -4.897 1.00 86.00 80 ASP A C 1
ATOM 663 O O . ASP A 1 80 ? 0.665 6.015 -5.684 1.00 86.00 80 ASP A O 1
ATOM 667 N N . TYR A 1 81 ? -1.260 5.861 -4.547 1.00 83.19 81 TYR A N 1
ATOM 668 C CA . TYR A 1 81 ? -1.614 4.531 -5.028 1.00 83.19 81 TYR A CA 1
ATOM 669 C C . TYR A 1 81 ? -1.797 4.486 -6.551 1.00 83.19 81 TYR A C 1
ATOM 671 O O . TYR A 1 81 ? -1.314 3.563 -7.216 1.00 83.19 81 TYR A O 1
ATOM 679 N N . LEU A 1 82 ? -2.469 5.488 -7.123 1.00 84.75 82 LEU A N 1
ATOM 680 C CA . LEU A 1 82 ? -2.647 5.607 -8.570 1.00 84.75 82 LEU A CA 1
ATOM 681 C C . LEU A 1 82 ? -1.326 5.914 -9.281 1.00 84.75 82 LEU A C 1
ATOM 683 O O . LEU A 1 82 ? -1.053 5.328 -10.329 1.00 84.75 82 LEU A O 1
ATOM 687 N N . ALA A 1 83 ? -0.489 6.783 -8.712 1.00 84.50 83 ALA A N 1
ATOM 688 C CA . ALA A 1 83 ? 0.830 7.096 -9.254 1.00 84.50 83 ALA A CA 1
ATOM 689 C C . ALA A 1 83 ? 1.730 5.851 -9.286 1.00 84.50 83 ALA A C 1
ATOM 691 O O . ALA A 1 83 ? 2.311 5.535 -10.326 1.00 84.50 83 ALA A O 1
ATOM 692 N N . TYR A 1 84 ? 1.767 5.096 -8.184 1.00 80.31 84 TYR A N 1
ATOM 693 C CA . TYR A 1 84 ? 2.493 3.832 -8.085 1.00 80.31 84 TYR A CA 1
ATOM 694 C C . TYR A 1 84 ? 1.963 2.785 -9.072 1.00 80.31 84 TYR A C 1
ATOM 696 O O . TYR A 1 84 ? 2.739 2.163 -9.795 1.00 80.31 84 TYR A O 1
ATOM 704 N N . SER A 1 85 ? 0.639 2.635 -9.176 1.00 80.31 85 SER A N 1
ATOM 705 C CA . SER A 1 85 ? 0.021 1.684 -10.109 1.00 80.31 85 SER A CA 1
ATOM 706 C C . SER A 1 85 ? 0.296 2.040 -11.568 1.00 80.31 85 SER A C 1
ATOM 708 O O . SER A 1 85 ? 0.559 1.157 -12.381 1.00 80.31 85 SER A O 1
ATOM 710 N N . ARG A 1 86 ? 0.306 3.335 -11.907 1.00 81.00 86 ARG A N 1
ATOM 711 C CA . ARG A 1 86 ? 0.702 3.808 -13.236 1.00 81.00 86 ARG A CA 1
ATOM 712 C C . ARG A 1 86 ? 2.169 3.498 -13.523 1.00 81.00 86 ARG A C 1
ATOM 714 O O . ARG A 1 86 ? 2.470 3.038 -14.620 1.00 81.00 86 ARG A O 1
ATOM 721 N N . ALA A 1 87 ? 3.070 3.739 -12.572 1.00 79.94 87 ALA A N 1
ATOM 722 C CA . ALA A 1 87 ? 4.484 3.414 -12.735 1.00 79.94 87 ALA A CA 1
ATOM 723 C C . ALA A 1 87 ? 4.687 1.905 -12.952 1.00 79.94 87 ALA A C 1
ATOM 725 O O . ALA A 1 87 ? 5.377 1.517 -13.892 1.00 79.94 87 ALA A O 1
ATOM 726 N N . ALA A 1 88 ? 4.028 1.065 -12.146 1.00 78.88 88 ALA A N 1
ATOM 727 C CA . ALA A 1 88 ? 4.066 -0.395 -12.270 1.00 78.88 88 ALA A CA 1
ATOM 728 C C . ALA A 1 88 ? 3.538 -0.881 -13.620 1.00 78.88 88 ALA A C 1
ATOM 730 O O . ALA A 1 88 ? 4.169 -1.717 -14.266 1.00 78.88 88 ALA A O 1
ATOM 731 N N . LEU A 1 89 ? 2.429 -0.310 -14.092 1.00 79.50 89 LEU A N 1
ATOM 732 C CA . LEU A 1 89 ? 1.880 -0.630 -15.404 1.00 79.50 89 LEU A CA 1
ATOM 733 C C . LEU A 1 89 ? 2.834 -0.226 -16.536 1.00 79.50 89 LEU A C 1
ATOM 735 O O . LEU A 1 89 ? 3.059 -1.012 -17.452 1.00 79.50 89 LEU A O 1
ATOM 739 N N . LEU A 1 90 ? 3.418 0.975 -16.476 1.00 77.44 90 LEU A N 1
ATOM 740 C CA . LEU A 1 90 ? 4.384 1.433 -17.480 1.00 77.44 90 LEU A CA 1
ATOM 741 C C . LEU A 1 90 ? 5.633 0.551 -17.512 1.00 77.44 90 LEU A C 1
ATOM 743 O O . LEU A 1 90 ? 6.121 0.238 -18.596 1.00 77.44 90 LEU A O 1
ATOM 747 N N . ALA A 1 91 ? 6.118 0.116 -16.351 1.00 75.69 91 ALA A N 1
ATOM 748 C CA . ALA A 1 91 ? 7.248 -0.792 -16.267 1.00 75.69 91 ALA A CA 1
ATOM 749 C C . ALA A 1 91 ? 6.926 -2.187 -16.801 1.00 75.69 91 ALA A C 1
ATOM 751 O O . ALA A 1 91 ? 7.725 -2.742 -17.548 1.00 75.69 91 ALA A O 1
ATOM 752 N N . TYR A 1 92 ? 5.744 -2.721 -16.485 1.00 75.88 92 TYR A N 1
ATOM 753 C CA . TYR A 1 92 ? 5.267 -3.992 -17.025 1.00 75.88 92 TYR A CA 1
ATOM 754 C C . TYR A 1 92 ? 5.139 -3.950 -18.555 1.00 75.88 92 TYR A C 1
ATOM 756 O O . TYR A 1 92 ? 5.604 -4.843 -19.259 1.00 75.88 92 TYR A O 1
ATOM 764 N N . VAL A 1 93 ? 4.566 -2.873 -19.099 1.00 75.75 93 VAL A N 1
ATOM 765 C CA . VAL A 1 93 ? 4.484 -2.680 -20.554 1.00 75.75 93 VAL A CA 1
ATOM 766 C C . VAL A 1 93 ? 5.881 -2.505 -21.157 1.00 75.75 93 VAL A C 1
ATOM 768 O O . VAL A 1 93 ? 6.179 -3.081 -22.200 1.00 75.75 93 VAL A O 1
ATOM 771 N N . GLY A 1 94 ? 6.768 -1.756 -20.500 1.00 71.12 94 GLY A N 1
ATOM 772 C CA . GLY A 1 94 ? 8.146 -1.557 -20.947 1.00 71.12 94 GLY A CA 1
ATOM 773 C C . GLY A 1 94 ? 8.994 -2.832 -20.915 1.00 71.12 94 GLY A C 1
ATOM 774 O O . GLY A 1 94 ? 9.840 -3.022 -21.792 1.00 71.12 94 GLY A O 1
ATOM 775 N N . SER A 1 95 ? 8.764 -3.723 -19.948 1.00 68.56 95 SER A N 1
ATOM 776 C CA . SER A 1 95 ? 9.449 -5.014 -19.842 1.00 68.56 95 SER A CA 1
ATOM 777 C C . SER A 1 95 ? 8.939 -6.028 -20.869 1.00 68.56 95 SER A C 1
ATOM 779 O O . SER A 1 95 ? 9.739 -6.819 -21.373 1.00 68.56 95 SER A O 1
ATOM 781 N N . ALA A 1 96 ? 7.665 -5.935 -21.267 1.00 70.06 96 ALA A N 1
ATOM 782 C CA . ALA A 1 96 ? 7.070 -6.736 -22.337 1.00 70.06 96 ALA A CA 1
ATOM 783 C C . ALA A 1 96 ? 7.622 -6.409 -23.740 1.00 70.06 96 ALA A C 1
ATOM 785 O O . ALA A 1 96 ? 7.520 -7.232 -24.650 1.00 70.06 96 ALA A O 1
ATOM 786 N N . ILE A 1 97 ? 8.245 -5.239 -23.939 1.00 70.88 97 ILE A N 1
ATOM 787 C CA . ILE A 1 97 ? 8.937 -4.918 -25.196 1.00 70.88 97 ILE A CA 1
ATOM 788 C C . ILE A 1 97 ? 10.254 -5.718 -25.248 1.00 70.88 97 ILE A C 1
ATOM 790 O O . ILE A 1 97 ? 11.077 -5.592 -24.338 1.00 70.8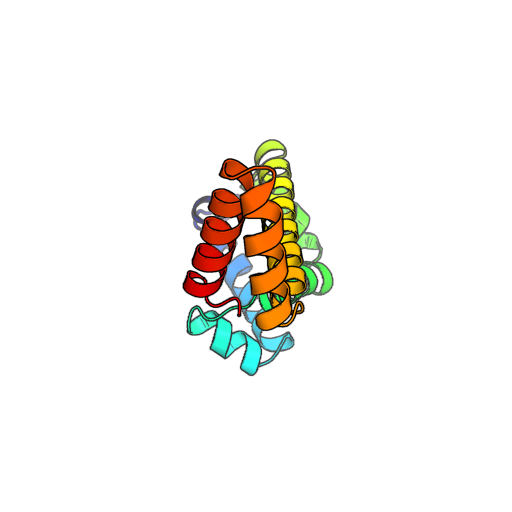8 97 ILE A O 1
ATOM 794 N N . PRO A 1 98 ? 10.535 -6.506 -26.301 1.00 68.88 98 PRO A N 1
ATOM 795 C CA . PRO A 1 98 ? 11.788 -7.251 -26.414 1.00 68.88 98 PRO A CA 1
ATOM 796 C C . PRO A 1 98 ? 13.016 -6.331 -26.361 1.00 68.88 98 PRO A C 1
ATOM 798 O O . PRO A 1 98 ? 13.026 -5.253 -26.959 1.00 68.88 98 PRO A O 1
ATOM 801 N N . ALA A 1 99 ? 14.082 -6.763 -25.681 1.00 65.56 99 ALA A N 1
ATOM 802 C CA . ALA A 1 99 ? 15.344 -6.022 -25.564 1.00 65.56 99 ALA A CA 1
ATOM 803 C C . ALA A 1 99 ? 15.903 -5.450 -26.894 1.00 65.56 99 ALA A C 1
ATOM 805 O O . ALA A 1 99 ? 16.285 -4.276 -26.901 1.00 65.56 99 ALA A O 1
ATOM 806 N N . PRO A 1 100 ? 15.902 -6.176 -28.037 1.00 63.66 100 PRO A N 1
ATOM 807 C CA . PRO A 1 100 ? 16.380 -5.611 -29.305 1.00 63.66 100 PRO A CA 1
ATOM 808 C C . PRO A 1 100 ? 15.495 -4.466 -29.828 1.00 63.66 100 PRO A C 1
ATOM 810 O O . PRO A 1 100 ? 16.005 -3.504 -30.400 1.00 63.66 100 PRO A O 1
ATOM 813 N N . VAL A 1 101 ? 14.184 -4.513 -29.566 1.00 65.31 101 VAL A N 1
ATOM 814 C CA . VAL A 1 101 ? 13.227 -3.460 -29.947 1.00 65.31 101 VAL A CA 1
ATOM 815 C C . VAL A 1 101 ? 13.382 -2.228 -29.048 1.00 65.31 101 VAL A C 1
ATOM 817 O O . VAL A 1 101 ? 13.382 -1.106 -29.552 1.00 65.31 101 VAL A O 1
ATOM 820 N N . ARG A 1 102 ? 13.619 -2.414 -27.738 1.00 62.69 102 ARG A N 1
ATOM 821 C CA . ARG A 1 102 ? 13.993 -1.321 -26.814 1.00 62.69 102 ARG A CA 1
ATOM 822 C C . ARG A 1 102 ? 15.287 -0.626 -27.252 1.00 62.69 102 ARG A C 1
ATOM 824 O O . ARG A 1 102 ? 15.357 0.603 -27.243 1.00 62.69 102 ARG A O 1
ATOM 831 N N . GLY A 1 103 ? 16.281 -1.404 -27.685 1.00 60.25 103 GLY A N 1
ATOM 832 C CA . GLY A 1 103 ? 17.538 -0.901 -28.242 1.00 60.25 103 GLY A CA 1
ATOM 833 C C . GLY A 1 103 ? 17.316 -0.049 -29.494 1.00 60.25 103 GLY A C 1
ATOM 834 O O . GLY A 1 103 ? 17.752 1.102 -29.531 1.00 60.25 103 GLY A O 1
ATOM 835 N N . ALA A 1 104 ? 16.566 -0.566 -30.471 1.00 65.19 104 ALA A N 1
ATOM 836 C CA . ALA A 1 104 ? 16.247 0.140 -31.713 1.00 65.19 104 ALA A CA 1
ATOM 837 C C . ALA A 1 104 ? 15.442 1.435 -31.481 1.00 65.19 104 ALA A C 1
ATOM 839 O O . ALA A 1 104 ? 15.784 2.472 -32.049 1.00 65.19 104 ALA A O 1
ATOM 840 N N . LEU A 1 105 ? 14.438 1.409 -30.595 1.00 62.66 105 LEU A N 1
ATOM 841 C CA . LEU A 1 105 ? 13.669 2.594 -30.191 1.00 62.66 105 LEU A CA 1
ATOM 842 C C . LEU A 1 105 ? 14.553 3.646 -29.520 1.00 62.66 105 LEU A C 1
ATOM 844 O O . LEU A 1 105 ? 14.462 4.818 -29.869 1.00 62.66 105 LEU A O 1
ATOM 848 N N . SER A 1 106 ? 15.441 3.245 -28.603 1.00 59.53 106 SER A N 1
ATOM 849 C CA . SER A 1 106 ? 16.346 4.181 -27.923 1.00 59.53 106 SER A CA 1
ATOM 850 C C . SER A 1 106 ? 17.353 4.834 -28.880 1.00 59.53 106 SER A C 1
ATOM 852 O O . SER A 1 106 ? 17.624 6.029 -28.764 1.00 59.53 106 SER A O 1
ATOM 854 N N . SER A 1 107 ? 17.844 4.085 -29.871 1.00 60.56 107 SER A N 1
ATOM 855 C CA . SER A 1 107 ? 18.743 4.581 -30.918 1.00 60.56 107 SER A CA 1
ATOM 856 C C . SER A 1 107 ? 18.026 5.473 -31.937 1.00 60.56 107 SER A C 1
ATOM 858 O O . SER A 1 107 ? 18.604 6.452 -32.403 1.00 60.56 107 SER A O 1
ATOM 860 N N . GLY A 1 108 ? 16.762 5.173 -32.257 1.00 60.25 108 GLY A N 1
ATOM 861 C CA . GLY A 1 108 ? 15.912 5.991 -33.126 1.00 60.25 108 GLY A CA 1
ATOM 862 C C . GLY A 1 108 ? 15.488 7.311 -32.472 1.00 60.25 108 GLY A C 1
ATOM 863 O O . GLY A 1 108 ? 15.666 8.375 -33.059 1.00 60.25 108 GLY A O 1
ATOM 864 N N . LEU A 1 109 ? 15.015 7.267 -31.221 1.00 54.03 109 LEU A N 1
ATOM 865 C CA . LEU A 1 109 ? 14.676 8.456 -30.425 1.00 54.03 109 LEU A CA 1
ATOM 866 C C . LEU A 1 109 ? 15.906 9.309 -30.094 1.00 54.03 109 LEU A C 1
ATOM 868 O O . LEU A 1 109 ? 15.805 10.533 -30.084 1.00 54.03 109 LEU A O 1
ATOM 872 N N . GLY A 1 110 ? 17.074 8.690 -29.889 1.00 53.12 110 GLY A N 1
ATOM 873 C CA . GLY A 1 110 ? 18.341 9.395 -29.676 1.00 53.12 110 GLY A CA 1
ATOM 874 C C . GLY A 1 110 ? 18.786 10.260 -30.861 1.00 53.12 110 GLY A C 1
ATOM 875 O O . GLY A 1 110 ? 19.522 11.220 -30.654 1.00 53.12 110 GLY A O 1
ATOM 876 N N . ARG A 1 111 ? 18.310 9.972 -32.082 1.00 58.72 111 ARG A N 1
ATOM 877 C CA . ARG A 1 111 ? 18.576 10.797 -33.275 1.00 58.72 111 ARG A CA 1
ATOM 878 C C . ARG A 1 111 ? 17.651 12.006 -33.405 1.00 58.72 111 ARG A C 1
ATOM 880 O O . ARG A 1 111 ? 18.027 12.963 -34.068 1.00 58.72 111 ARG A O 1
ATOM 887 N N . LEU A 1 112 ? 16.463 11.966 -32.798 1.00 59.06 112 LEU A N 1
ATOM 888 C CA . LEU A 1 112 ? 15.448 13.015 -32.939 1.00 59.06 112 LEU A CA 1
ATOM 889 C C . LEU A 1 112 ? 15.375 13.926 -31.709 1.00 59.06 112 LEU A C 1
ATOM 891 O O . LEU A 1 112 ? 15.253 15.136 -31.865 1.00 59.06 112 LEU A O 1
ATOM 895 N N . VAL A 1 113 ? 15.464 13.372 -30.490 1.00 58.81 113 VAL A N 1
ATOM 896 C CA . VAL A 1 113 ? 15.379 14.146 -29.240 1.00 58.81 113 VAL A CA 1
ATOM 897 C C . VAL A 1 113 ? 16.233 13.496 -28.127 1.00 58.81 113 VAL A C 1
ATOM 899 O O . VAL A 1 113 ? 15.738 12.668 -27.354 1.00 58.81 113 VAL A O 1
ATOM 902 N N . PRO A 1 114 ? 17.521 13.865 -27.988 1.00 61.88 114 PRO A N 1
ATOM 903 C CA . PRO A 1 114 ? 18.460 13.203 -27.070 1.00 61.88 114 PRO A CA 1
ATOM 904 C C . PRO A 1 114 ? 18.064 13.272 -25.583 1.00 61.88 114 PRO A C 1
ATOM 906 O O . PRO A 1 114 ? 18.374 12.363 -24.812 1.00 61.88 114 PRO A O 1
ATOM 909 N N . SER A 1 115 ? 17.311 14.295 -25.170 1.00 63.16 115 SER A N 1
ATOM 910 C CA . SER A 1 115 ? 16.820 14.438 -23.791 1.00 63.16 115 SER A CA 1
ATOM 911 C C . SER A 1 115 ? 15.772 13.387 -23.402 1.00 63.16 115 SER A C 1
ATOM 913 O O . SER A 1 115 ? 15.709 12.977 -22.242 1.00 63.16 115 SER A O 1
ATOM 915 N N . TRP A 1 116 ? 14.980 12.893 -24.357 1.00 58.66 116 TRP A N 1
ATOM 916 C CA . TRP A 1 116 ? 13.980 11.851 -24.106 1.00 58.66 116 TRP A CA 1
ATOM 917 C C . TRP A 1 116 ? 14.617 10.466 -23.991 1.00 58.66 116 TRP A C 1
ATOM 919 O O . TRP A 1 116 ? 14.216 9.682 -23.133 1.00 58.66 116 TRP A O 1
ATOM 929 N N . ALA A 1 117 ? 15.655 10.187 -24.785 1.00 57.78 117 ALA A N 1
ATOM 930 C CA . ALA A 1 117 ? 16.403 8.933 -24.710 1.00 57.78 117 ALA A CA 1
ATOM 931 C C . ALA A 1 117 ? 17.103 8.750 -23.349 1.00 57.78 117 ALA A C 1
ATOM 933 O O . ALA A 1 117 ? 17.109 7.648 -22.799 1.00 57.78 117 ALA A O 1
ATOM 934 N N . LEU A 1 118 ? 17.634 9.836 -22.774 1.00 66.50 118 LEU A N 1
ATOM 935 C CA . LEU A 1 118 ? 18.213 9.833 -21.426 1.00 66.50 118 LEU A CA 1
ATOM 936 C C . LEU A 1 118 ? 17.164 9.541 -20.347 1.00 66.50 118 LEU A C 1
ATOM 938 O O . LEU A 1 118 ? 17.406 8.708 -19.478 1.00 66.50 118 LEU A O 1
ATOM 942 N N . ARG A 1 119 ? 15.978 10.156 -20.432 1.00 68.25 119 ARG A N 1
ATOM 943 C CA . ARG A 1 119 ? 14.877 9.912 -19.481 1.00 68.25 119 ARG A CA 1
ATOM 944 C C . ARG A 1 119 ? 14.352 8.478 -19.546 1.00 68.25 119 ARG A C 1
ATOM 946 O O . ARG A 1 119 ? 14.106 7.869 -18.512 1.00 68.25 119 ARG A O 1
ATOM 953 N N . LEU A 1 120 ? 14.234 7.917 -20.748 1.00 65.81 120 LEU A N 1
ATOM 954 C CA . LEU A 1 120 ? 13.816 6.526 -20.950 1.00 65.81 120 LEU A CA 1
ATOM 955 C C . LEU A 1 120 ? 14.834 5.533 -20.377 1.00 65.81 120 LEU A C 1
ATOM 957 O O . LEU A 1 120 ? 14.448 4.570 -19.720 1.00 65.81 120 LEU A O 1
ATOM 961 N N . ARG A 1 121 ? 16.134 5.784 -20.583 1.00 66.94 121 ARG A N 1
ATOM 962 C CA . ARG A 1 121 ? 17.211 4.972 -19.996 1.00 66.94 121 ARG A CA 1
ATOM 963 C C . ARG A 1 121 ? 17.254 5.075 -18.476 1.00 66.94 121 ARG A C 1
ATOM 965 O O . ARG A 1 121 ? 17.428 4.050 -17.828 1.00 66.94 121 ARG A O 1
ATOM 972 N N . ALA A 1 122 ? 17.056 6.272 -17.927 1.00 70.19 122 ALA A N 1
ATOM 973 C CA . ALA A 1 122 ? 16.980 6.477 -16.485 1.00 70.19 122 ALA A CA 1
ATOM 974 C C . ALA A 1 122 ? 15.831 5.663 -15.874 1.00 70.19 122 ALA A C 1
ATOM 976 O O . ALA A 1 122 ? 16.078 4.880 -14.966 1.00 70.19 122 ALA A O 1
ATOM 977 N N . HIS A 1 123 ? 14.621 5.746 -16.437 1.00 64.25 123 HIS A N 1
ATOM 978 C CA . HIS A 1 123 ? 13.479 4.966 -15.951 1.00 64.25 123 HIS A CA 1
ATOM 979 C C . HIS A 1 123 ? 13.668 3.455 -16.097 1.00 64.25 123 HIS A C 1
ATOM 981 O O . HIS A 1 123 ? 13.328 2.712 -15.185 1.00 64.25 123 HIS A O 1
ATOM 987 N N . LEU A 1 124 ? 14.248 2.982 -17.205 1.00 65.31 124 LEU A N 1
ATOM 988 C CA . LEU A 1 124 ? 14.542 1.556 -17.381 1.00 65.31 124 LEU A CA 1
ATOM 989 C C . LEU A 1 124 ? 15.561 1.039 -16.352 1.00 65.31 124 LEU A C 1
ATOM 991 O O . LEU A 1 124 ? 15.380 -0.058 -15.828 1.00 65.31 124 LEU A O 1
ATOM 995 N N . ALA A 1 125 ? 16.599 1.824 -16.047 1.00 66.31 125 ALA A N 1
ATOM 996 C CA . ALA A 1 125 ? 17.581 1.485 -15.018 1.00 66.31 125 ALA A CA 1
ATOM 997 C C . ALA A 1 125 ? 16.962 1.504 -13.610 1.00 66.31 125 ALA A C 1
ATOM 999 O O . ALA A 1 125 ? 17.232 0.615 -12.807 1.00 66.31 125 ALA A O 1
ATOM 1000 N N . GLU A 1 126 ? 16.084 2.471 -13.333 1.00 67.12 126 GLU A N 1
ATOM 1001 C CA . GLU A 1 126 ? 15.304 2.547 -12.094 1.00 67.12 126 GLU A CA 1
ATOM 1002 C C . GLU A 1 126 ? 14.421 1.304 -11.916 1.00 67.12 126 GLU A C 1
ATOM 1004 O O . GLU A 1 126 ? 14.400 0.695 -10.850 1.00 67.12 126 GLU A O 1
ATOM 1009 N N . TRP A 1 127 ? 13.732 0.877 -12.977 1.00 62.91 127 TRP A N 1
ATOM 1010 C CA . TRP A 1 127 ? 12.873 -0.309 -12.953 1.00 62.91 127 TRP A CA 1
ATOM 1011 C C . TRP A 1 127 ? 13.665 -1.606 -12.758 1.00 62.91 127 TRP A C 1
ATOM 1013 O O . TRP A 1 127 ? 13.215 -2.485 -12.022 1.00 62.91 127 TRP A O 1
ATOM 1023 N N . GLN A 1 128 ? 14.857 -1.714 -13.352 1.00 63.44 128 GLN A N 1
ATOM 1024 C CA . GLN A 1 128 ? 15.776 -2.828 -13.093 1.00 63.44 128 GLN A CA 1
ATOM 1025 C C . GLN A 1 128 ? 16.273 -2.838 -11.643 1.00 63.44 128 GLN A C 1
ATOM 1027 O O . GLN A 1 128 ? 16.259 -3.887 -11.004 1.00 63.44 128 GLN A O 1
ATOM 1032 N N . ALA A 1 129 ? 16.664 -1.682 -11.099 1.00 59.06 129 ALA A N 1
ATOM 1033 C CA . ALA A 1 129 ? 17.115 -1.563 -9.712 1.00 59.06 129 ALA A CA 1
ATOM 1034 C C . ALA A 1 129 ? 16.001 -1.885 -8.698 1.00 59.06 129 ALA A C 1
ATOM 1036 O O . ALA A 1 129 ? 16.275 -2.439 -7.637 1.00 59.06 129 ALA A O 1
ATOM 1037 N N . MET A 1 130 ? 14.743 -1.591 -9.039 1.00 53.38 130 MET A N 1
ATOM 1038 C CA . MET A 1 130 ? 13.567 -1.932 -8.232 1.00 53.38 130 MET A CA 1
ATOM 1039 C C . MET A 1 130 ? 13.117 -3.400 -8.371 1.00 53.38 130 MET A C 1
ATOM 1041 O O . MET A 1 130 ? 12.179 -3.810 -7.690 1.00 53.38 130 MET A O 1
ATOM 1045 N N . GLY A 1 131 ? 13.767 -4.204 -9.225 1.00 55.50 131 GLY A N 1
ATOM 1046 C CA . GLY A 1 131 ? 13.458 -5.628 -9.407 1.00 55.50 131 GLY A CA 1
ATOM 1047 C C . GLY A 1 131 ? 12.165 -5.895 -10.183 1.00 55.50 131 GLY A C 1
ATOM 1048 O O . GLY A 1 131 ? 11.501 -6.903 -9.951 1.00 55.50 131 GLY A O 1
ATOM 1049 N N . TRP A 1 132 ? 11.762 -4.972 -11.061 1.00 51.31 132 TRP A N 1
ATOM 1050 C CA . TRP A 1 132 ? 10.499 -5.049 -11.810 1.00 51.31 132 TRP A CA 1
ATOM 1051 C C . TRP A 1 132 ? 10.627 -5.758 -13.169 1.00 51.31 132 TRP A C 1
ATOM 1053 O O . TRP A 1 132 ? 9.635 -5.887 -13.890 1.00 51.31 132 TRP A O 1
ATOM 1063 N N . THR A 1 133 ? 11.831 -6.213 -13.522 1.00 44.28 133 THR A N 1
ATOM 1064 C CA . THR A 1 133 ? 12.154 -6.945 -14.759 1.00 44.28 133 THR A CA 1
ATOM 1065 C C . THR A 1 133 ? 12.753 -8.301 -14.460 1.00 44.28 133 THR A C 1
ATOM 1067 O O . THR A 1 133 ? 13.685 -8.322 -13.624 1.00 44.28 133 THR A O 1
#

pLDDT: mean 79.21, std 12.32, range [44.28, 92.88]

Secondary structure (DSSP, 8-state):
-GGGGGS-SSSTTHHHHHHHHHHHHHHHH-HHHHHHHHTT---HHHHHHHHHHHHHH-TTHHHHHHHHHHHHHHHHHHHHHHHHHHHHHHHHHHHHS-HHHHHHHHHHHHHH-HHHHHHHHHHHHHHHHTT--

Organism: NCBI:txid186479

Sequence (133 aa):
MFSRFMQPWAAPDDVNQLQNIFLGVLNELGGALAQRFFRDRMIWGDYHKMILGMFRHHPRIVFIAWRVLGPAGVRQWIADYLAYSRAALLAYVGSAIPAPVRGALSSGLGRLVPSWALRLRAHLAEWQAMGWT